Protein AF-A0A960T506-F1 (afdb_monomer_lite)

Sequence (47 aa):
ANDLQNSLDKRVIEPDAKLSAVFGGTEPIKMFEMTKRVSAHIGKAGE

pLDDT: mean 89.48, std 10.79, range [46.41, 96.06]

Radius of gyration: 11.86 Å; chains: 1; bounding box: 29×20×31 Å

Secondary structure (DSSP, 8-state):
----B-SS-TTEE---HHHHHHHTSSS-EEGGGHHHHHHTTS--S--

Foldseek 3Di:
DPPQQDPVHSQKGQDDPVVQVQQVHRDIDGVVCVCVSNVVVDPPPDD

Structure (mmCIF, N/CA/C/O backbone):
data_AF-A0A960T506-F1
#
_entry.id   AF-A0A960T506-F1
#
loop_
_atom_site.group_PDB
_atom_site.id
_atom_site.type_symbol
_atom_site.label_atom_id
_atom_site.label_alt_id
_atom_site.label_comp_id
_atom_site.label_asym_id
_atom_site.label_entity_id
_atom_site.label_seq_id
_atom_site.pdbx_PDB_ins_code
_atom_site.Cartn_x
_atom_site.Cartn_y
_atom_site.Cartn_z
_atom_site.occupancy
_atom_site.B_iso_or_equiv
_atom_site.auth_seq_id
_atom_site.auth_comp_id
_atom_site.auth_asym_id
_atom_site.auth_atom_id
_atom_site.pdbx_PDB_model_num
ATOM 1 N N . ALA A 1 1 ? 2.524 -13.138 -3.917 1.00 64.69 1 ALA A N 1
ATOM 2 C CA . ALA A 1 1 ? 1.272 -12.657 -3.290 1.00 64.69 1 ALA A CA 1
ATOM 3 C C . A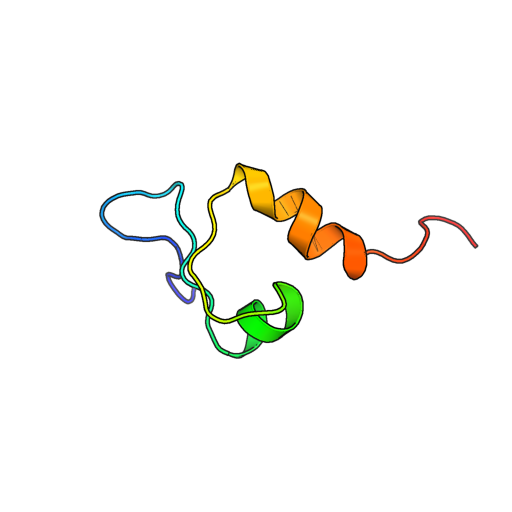LA A 1 1 ? 1.135 -11.204 -3.699 1.00 64.69 1 ALA A C 1
ATOM 5 O O . ALA A 1 1 ? 1.835 -10.392 -3.121 1.00 64.69 1 ALA A O 1
ATOM 6 N N . ASN A 1 2 ? 0.342 -10.931 -4.741 1.00 90.19 2 ASN A N 1
ATOM 7 C CA . ASN A 1 2 ? 0.096 -9.667 -5.467 1.00 90.19 2 ASN A CA 1
ATOM 8 C C . ASN A 1 2 ? 1.285 -8.760 -5.857 1.00 90.19 2 ASN A C 1
ATOM 10 O O . ASN A 1 2 ? 1.107 -7.940 -6.744 1.00 90.19 2 ASN A O 1
ATOM 14 N N . ASP A 1 3 ? 2.468 -8.898 -5.258 1.00 94.06 3 ASP A N 1
ATOM 15 C CA . ASP A 1 3 ? 3.736 -8.302 -5.692 1.00 94.06 3 ASP A CA 1
ATOM 16 C C . ASP A 1 3 ? 3.661 -6.771 -5.875 1.00 94.06 3 ASP A C 1
ATOM 18 O O . ASP A 1 3 ? 4.344 -6.177 -6.699 1.00 94.06 3 ASP A O 1
ATOM 22 N N . LEU A 1 4 ? 2.851 -6.134 -5.020 1.00 94.50 4 LEU A N 1
ATOM 23 C CA . LEU A 1 4 ? 2.484 -4.711 -5.057 1.00 94.50 4 LEU A CA 1
ATOM 24 C C . LEU A 1 4 ? 3.564 -3.761 -4.517 1.00 94.50 4 LEU A C 1
ATOM 26 O O . LEU A 1 4 ? 3.310 -2.576 -4.342 1.00 94.50 4 LEU A O 1
ATOM 30 N N . GLN A 1 5 ? 4.756 -4.253 -4.184 1.00 95.19 5 GLN A N 1
ATOM 31 C CA . GLN A 1 5 ? 5.888 -3.377 -3.878 1.00 95.19 5 GLN A CA 1
ATOM 32 C C . GLN A 1 5 ? 6.704 -3.177 -5.141 1.00 95.19 5 GLN A C 1
ATOM 34 O O . GLN A 1 5 ? 7.135 -4.159 -5.754 1.00 95.19 5 GLN A O 1
ATOM 39 N N . ASN A 1 6 ? 7.000 -1.920 -5.461 1.00 94.94 6 ASN A N 1
ATOM 40 C CA . ASN A 1 6 ? 7.750 -1.588 -6.658 1.00 94.94 6 ASN A CA 1
ATOM 41 C C . ASN A 1 6 ? 9.079 -2.374 -6.707 1.00 94.94 6 ASN A C 1
ATOM 43 O O . ASN A 1 6 ? 9.734 -2.653 -5.694 1.00 94.94 6 ASN A O 1
ATOM 47 N N . SER A 1 7 ? 9.457 -2.818 -7.903 1.00 94.88 7 SER A N 1
ATOM 48 C CA . SER A 1 7 ? 10.625 -3.688 -8.085 1.00 94.88 7 SER A CA 1
ATOM 49 C C . SER A 1 7 ? 11.962 -2.972 -7.896 1.00 94.88 7 SER A C 1
ATOM 51 O O . SER A 1 7 ? 12.929 -3.611 -7.490 1.00 94.88 7 SER A O 1
ATOM 53 N N . LEU A 1 8 ? 12.001 -1.661 -8.142 1.00 95.06 8 LEU A N 1
ATOM 54 C CA . LEU A 1 8 ? 13.197 -0.821 -8.062 1.00 95.06 8 LEU A CA 1
ATOM 55 C C . LEU A 1 8 ? 13.322 -0.132 -6.699 1.00 95.06 8 LEU A C 1
ATOM 57 O O . LEU A 1 8 ? 14.422 -0.030 -6.163 1.00 95.06 8 LEU A O 1
ATOM 61 N N . ASP A 1 9 ? 12.198 0.298 -6.121 1.00 95.75 9 ASP A N 1
ATOM 62 C CA . ASP A 1 9 ? 12.146 0.893 -4.785 1.00 95.75 9 ASP A CA 1
ATOM 63 C C . ASP A 1 9 ? 11.080 0.214 -3.920 1.00 95.75 9 ASP A C 1
ATOM 65 O O . ASP A 1 9 ? 9.901 0.560 -3.946 1.00 95.75 9 ASP A O 1
ATOM 69 N N . LYS A 1 10 ? 11.517 -0.723 -3.074 1.00 93.38 10 LYS A N 1
ATOM 70 C CA . LYS A 1 10 ? 10.647 -1.475 -2.152 1.00 93.38 10 LYS A CA 1
ATOM 71 C C . LYS A 1 10 ? 9.949 -0.610 -1.094 1.00 93.38 10 LYS A C 1
ATOM 73 O O . LYS A 1 10 ? 9.117 -1.116 -0.346 1.00 93.38 10 LYS A O 1
ATOM 78 N N . ARG A 1 11 ? 10.269 0.685 -1.004 1.00 95.75 11 ARG A N 1
ATOM 79 C CA . ARG A 1 11 ? 9.577 1.644 -0.127 1.00 95.75 11 ARG A CA 1
ATOM 80 C C . ARG A 1 11 ? 8.320 2.219 -0.772 1.00 95.75 11 ARG A C 1
ATOM 82 O O . ARG A 1 11 ? 7.561 2.890 -0.072 1.00 95.75 11 ARG A O 1
ATOM 89 N N . VAL A 1 12 ? 8.122 1.987 -2.069 1.00 96.06 12 VAL A N 1
ATOM 90 C CA . VAL A 1 12 ? 6.941 2.394 -2.829 1.00 96.06 12 VAL A CA 1
ATOM 91 C C . VAL A 1 12 ? 6.006 1.200 -2.995 1.00 96.06 12 VAL A C 1
ATOM 93 O O . VAL A 1 12 ? 6.427 0.101 -3.360 1.00 96.06 12 VAL A O 1
ATOM 96 N N . ILE A 1 13 ? 4.727 1.432 -2.722 1.00 95.75 13 ILE A N 1
ATOM 97 C CA . ILE A 1 13 ? 3.653 0.451 -2.851 1.00 95.75 13 ILE A CA 1
ATOM 98 C C . ILE A 1 13 ? 2.747 0.898 -3.996 1.00 95.75 13 ILE A C 1
ATOM 100 O O . ILE A 1 13 ? 2.269 2.029 -3.992 1.00 95.75 13 ILE A O 1
ATOM 104 N N . GLU A 1 14 ? 2.516 0.007 -4.952 1.00 95.94 14 GLU A N 1
ATOM 105 C CA . GLU A 1 14 ? 1.668 0.177 -6.132 1.00 95.94 14 GLU A CA 1
ATOM 106 C C . GLU A 1 14 ? 0.342 -0.557 -5.880 1.00 95.94 14 GLU A C 1
ATOM 108 O O . GLU A 1 14 ? 0.285 -1.781 -6.006 1.00 95.94 14 GLU A O 1
ATOM 113 N N . PRO A 1 15 ? -0.720 0.138 -5.434 1.00 95.69 15 PRO A N 1
ATOM 114 C CA . PRO A 1 15 ? -1.935 -0.530 -4.988 1.00 95.69 15 PRO A CA 1
ATOM 115 C C . PRO A 1 15 ? -2.739 -1.124 -6.151 1.00 95.69 15 PRO A C 1
ATOM 117 O O . PRO A 1 15 ? -2.967 -0.472 -7.168 1.00 95.69 15 PRO A O 1
ATOM 120 N N . ASP A 1 16 ? -3.226 -2.352 -5.963 1.00 95.62 16 ASP A N 1
ATOM 121 C CA . ASP A 1 16 ? -4.260 -2.935 -6.820 1.00 95.62 16 ASP A CA 1
ATOM 122 C C . ASP A 1 16 ? -5.644 -2.352 -6.495 1.00 95.62 16 ASP A C 1
ATOM 124 O O . ASP A 1 16 ? -5.817 -1.623 -5.520 1.00 95.62 16 ASP A O 1
ATOM 128 N N . ALA A 1 17 ? -6.670 -2.716 -7.269 1.00 95.44 17 ALA A N 1
ATOM 129 C CA . ALA A 1 17 ? -8.025 -2.191 -7.080 1.00 95.44 17 ALA A CA 1
ATOM 130 C C . ALA A 1 17 ? -8.566 -2.352 -5.643 1.00 95.44 17 ALA A C 1
ATOM 132 O O . ALA A 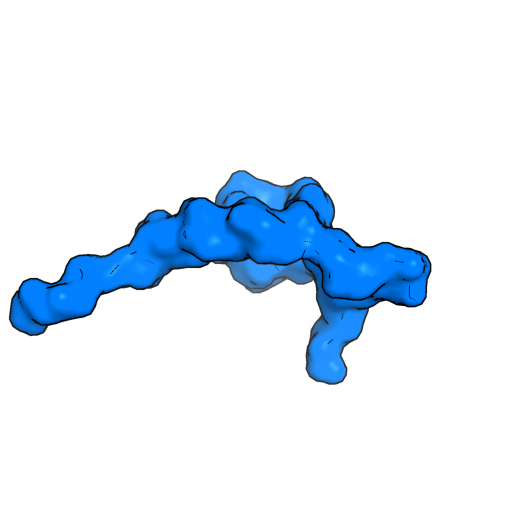1 17 ? -9.318 -1.502 -5.166 1.00 95.44 17 ALA A O 1
ATOM 133 N N . LYS A 1 18 ? -8.182 -3.424 -4.936 1.00 94.25 18 LYS A N 1
ATOM 134 C CA . LYS A 1 18 ? -8.623 -3.666 -3.556 1.00 94.25 18 LYS A CA 1
ATOM 135 C C . LYS A 1 18 ? -7.883 -2.754 -2.587 1.00 94.25 18 LYS A C 1
ATOM 137 O O . LYS A 1 18 ? -8.508 -2.144 -1.723 1.00 94.25 18 LYS A O 1
ATOM 142 N N . LEU A 1 19 ? -6.566 -2.644 -2.733 1.00 94.19 19 LEU A N 1
ATOM 143 C CA . LEU A 1 19 ? -5.741 -1.812 -1.869 1.00 94.19 19 LEU A CA 1
ATOM 144 C C . LEU A 1 19 ? -5.983 -0.319 -2.120 1.00 94.19 19 LEU A C 1
ATOM 146 O O . LEU A 1 19 ? -5.988 0.464 -1.175 1.00 94.19 19 LEU A O 1
ATOM 150 N N . SER A 1 20 ? -6.288 0.071 -3.359 1.00 94.31 20 SER A N 1
ATOM 151 C CA . SER A 1 20 ? -6.663 1.441 -3.712 1.00 94.31 20 SER A CA 1
ATOM 152 C C . SER A 1 20 ? -7.921 1.908 -2.989 1.00 94.31 20 SER A C 1
ATOM 154 O O . SER A 1 20 ? -7.991 3.065 -2.579 1.00 94.31 20 SER A O 1
ATOM 156 N N . ALA A 1 21 ? -8.892 1.013 -2.774 1.00 94.31 21 ALA A N 1
ATOM 157 C CA . ALA A 1 21 ? -10.096 1.328 -2.008 1.00 94.31 21 ALA A CA 1
ATOM 158 C C . ALA A 1 21 ? -9.787 1.634 -0.530 1.00 94.31 21 ALA A C 1
ATOM 160 O O . ALA A 1 21 ? -10.461 2.463 0.075 1.00 94.31 21 ALA A O 1
ATOM 161 N N . VAL A 1 22 ? -8.747 1.008 0.032 1.00 92.75 22 VAL A N 1
ATOM 162 C CA . VAL A 1 22 ? -8.266 1.260 1.403 1.00 92.75 22 VAL A CA 1
ATOM 163 C C . VAL A 1 22 ? -7.353 2.491 1.460 1.00 92.75 22 VAL A C 1
ATOM 165 O O . VAL A 1 22 ? -7.334 3.213 2.446 1.00 92.75 22 VAL A O 1
ATOM 168 N N . PHE A 1 23 ? -6.572 2.767 0.414 1.00 93.19 23 PHE A N 1
ATOM 169 C CA . PHE A 1 23 ? -5.681 3.935 0.389 1.00 93.19 23 PHE A CA 1
ATOM 170 C C . PHE A 1 23 ? -6.351 5.232 -0.068 1.00 93.19 23 PHE A C 1
ATOM 172 O O . PHE A 1 23 ? -5.713 6.289 -0.009 1.00 93.19 23 PHE A O 1
ATOM 179 N N . GLY A 1 24 ? -7.609 5.155 -0.511 1.00 91.69 24 GLY A N 1
ATOM 180 C CA . GLY A 1 24 ? -8.367 6.286 -1.039 1.00 91.69 24 GLY A CA 1
ATOM 181 C C . GLY A 1 24 ? -7.890 6.754 -2.417 1.00 91.69 24 GLY A C 1
ATOM 182 O O . GLY A 1 24 ? -8.112 7.909 -2.768 1.00 91.69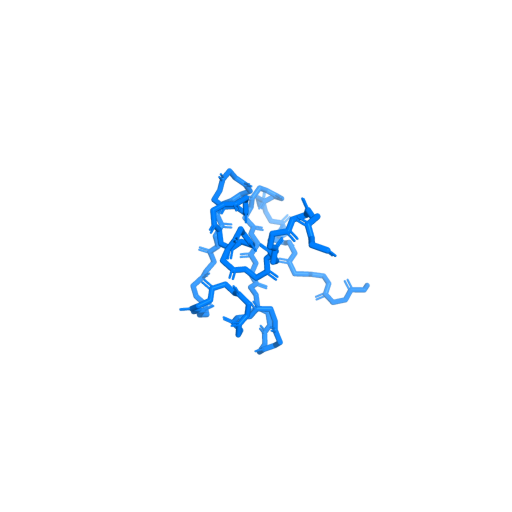 24 GLY A O 1
ATOM 183 N N . GLY A 1 25 ? -7.209 5.894 -3.182 1.00 92.25 25 GLY A N 1
ATOM 184 C CA . GLY A 1 25 ? -6.667 6.237 -4.497 1.00 92.25 25 GLY A CA 1
ATOM 185 C C . GLY A 1 25 ? -5.774 5.154 -5.104 1.00 92.25 25 GLY A C 1
ATOM 186 O O . GLY A 1 25 ? -5.322 4.235 -4.4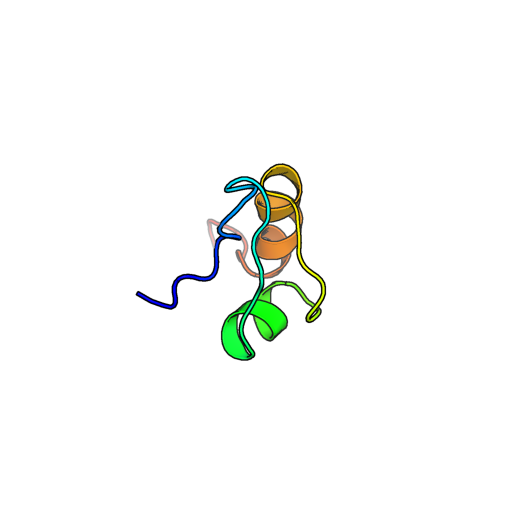22 1.00 92.25 25 GLY A O 1
ATOM 187 N N . THR A 1 26 ? -5.518 5.272 -6.407 1.00 93.94 26 THR A N 1
ATOM 188 C CA . THR A 1 26 ? -4.660 4.358 -7.189 1.00 93.94 26 THR A CA 1
ATOM 189 C C . THR A 1 26 ? -3.206 4.812 -7.265 1.00 93.94 26 THR A C 1
ATOM 191 O O . THR A 1 26 ? -2.378 4.141 -7.873 1.00 93.94 26 THR A O 1
ATOM 194 N N . GLU A 1 27 ? -2.889 5.972 -6.693 1.00 95.19 27 GLU A N 1
ATOM 195 C CA . GLU A 1 27 ? -1.538 6.515 -6.725 1.00 95.19 27 GLU A CA 1
ATOM 196 C C . GLU A 1 27 ? -0.589 5.668 -5.865 1.00 95.19 27 GLU A C 1
ATOM 198 O O . GLU A 1 27 ? -0.959 5.285 -4.747 1.00 95.19 27 GLU A O 1
ATOM 203 N N . PRO A 1 28 ? 0.637 5.391 -6.348 1.00 95.31 28 PRO A N 1
ATOM 204 C CA . PRO A 1 28 ? 1.654 4.749 -5.537 1.00 95.31 28 PRO A CA 1
ATOM 205 C C . PRO A 1 28 ? 1.953 5.575 -4.289 1.00 95.31 28 PRO A C 1
ATOM 207 O O . PRO A 1 28 ? 2.082 6.798 -4.355 1.00 95.31 28 PRO A O 1
ATOM 210 N N . ILE A 1 29 ? 2.100 4.906 -3.150 1.00 95.00 29 ILE A N 1
ATOM 211 C CA . ILE A 1 29 ? 2.393 5.570 -1.877 1.00 95.00 29 ILE A CA 1
ATOM 212 C C . ILE A 1 29 ? 3.734 5.124 -1.327 1.00 95.00 29 ILE A C 1
ATOM 214 O O . ILE A 1 29 ? 4.185 4.003 -1.577 1.00 95.00 29 ILE A O 1
ATOM 218 N N . LYS A 1 30 ? 4.365 5.980 -0.524 1.00 96.06 30 LYS A N 1
ATOM 219 C CA . LYS A 1 30 ? 5.552 5.581 0.232 1.00 96.06 30 LYS A CA 1
ATOM 220 C C . LYS A 1 30 ? 5.155 4.904 1.540 1.00 96.06 30 LYS A C 1
ATOM 222 O O . LYS A 1 30 ? 4.138 5.229 2.148 1.00 96.06 30 LYS A O 1
ATOM 227 N N . MET A 1 31 ? 6.007 4.008 2.037 1.00 90.25 31 MET A N 1
ATOM 228 C CA . MET A 1 31 ? 5.742 3.228 3.255 1.00 90.25 31 MET A CA 1
ATOM 229 C C . MET A 1 31 ? 5.427 4.085 4.496 1.00 90.25 31 MET A C 1
ATOM 231 O O . MET A 1 31 ? 4.695 3.643 5.372 1.00 90.25 31 MET A O 1
ATOM 235 N N . PHE A 1 32 ? 5.943 5.317 4.580 1.00 90.88 32 PHE A N 1
ATOM 236 C CA . PHE A 1 32 ? 5.669 6.217 5.708 1.00 90.88 32 PHE A CA 1
ATOM 237 C C . PHE A 1 32 ? 4.254 6.815 5.678 1.00 90.88 32 PHE A C 1
ATOM 239 O O . PHE A 1 32 ? 3.767 7.297 6.696 1.00 90.88 32 PHE A O 1
ATOM 246 N N . GLU A 1 33 ? 3.578 6.780 4.529 1.00 92.69 33 GLU A N 1
ATOM 247 C CA . GLU A 1 33 ? 2.186 7.211 4.391 1.00 92.69 33 GLU A CA 1
ATOM 248 C C . GLU A 1 33 ? 1.202 6.098 4.767 1.00 92.69 33 GLU A C 1
ATOM 250 O O . GLU A 1 33 ? 0.037 6.393 5.034 1.00 92.69 33 GLU A O 1
ATOM 255 N N . MET A 1 34 ? 1.659 4.839 4.836 1.00 91.62 34 MET A N 1
ATOM 256 C CA . MET A 1 34 ? 0.823 3.661 5.107 1.00 91.62 34 MET A CA 1
ATOM 257 C C . MET A 1 34 ? -0.049 3.837 6.342 1.00 91.62 34 MET A C 1
ATOM 259 O O . MET A 1 34 ? -1.261 3.664 6.267 1.00 91.62 34 MET A O 1
ATOM 263 N N . THR A 1 35 ? 0.548 4.233 7.468 1.00 91.00 3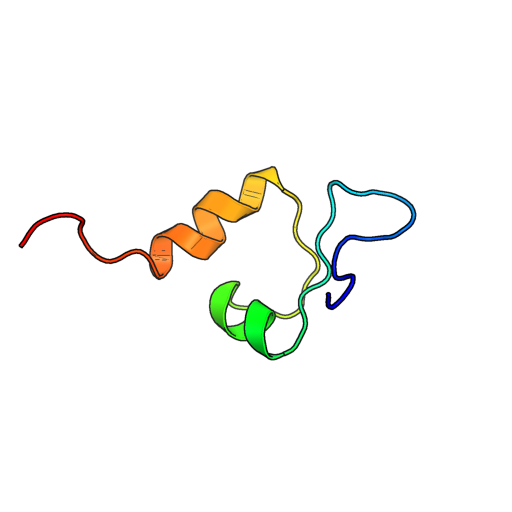5 THR A N 1
ATOM 264 C CA . THR A 1 35 ? -0.176 4.400 8.734 1.00 91.00 35 THR A CA 1
ATOM 265 C C . THR A 1 35 ? -1.318 5.399 8.596 1.00 91.00 35 THR A C 1
ATOM 267 O O . THR A 1 35 ? -2.410 5.136 9.082 1.00 91.00 35 THR A O 1
ATOM 270 N N . LYS A 1 36 ? -1.099 6.506 7.875 1.00 90.56 36 LYS A N 1
ATOM 271 C CA . LYS A 1 36 ? -2.119 7.535 7.639 1.00 90.56 36 LYS A CA 1
ATOM 272 C C . LYS A 1 36 ? -3.241 7.033 6.730 1.00 90.56 36 LYS A C 1
ATOM 274 O O . LYS A 1 36 ? -4.403 7.350 6.965 1.00 90.56 36 LYS A O 1
ATOM 279 N N . ARG A 1 37 ? -2.902 6.283 5.676 1.00 91.38 37 ARG A N 1
ATOM 280 C CA . ARG A 1 37 ? -3.901 5.736 4.746 1.00 91.38 37 ARG A CA 1
ATOM 281 C C . ARG A 1 37 ? -4.755 4.665 5.425 1.00 91.38 37 ARG A C 1
ATOM 283 O O . ARG A 1 37 ? -5.966 4.659 5.268 1.00 91.38 37 ARG A O 1
ATOM 290 N N . VAL A 1 38 ? -4.140 3.810 6.242 1.00 91.31 38 VAL A N 1
ATOM 291 C CA . VAL A 1 38 ? -4.830 2.707 6.925 1.00 91.31 38 VAL A CA 1
ATOM 292 C C . VAL A 1 38 ? -5.575 3.173 8.183 1.00 91.31 38 VAL A C 1
ATOM 294 O O . VAL A 1 38 ? -6.615 2.605 8.504 1.00 91.31 38 VAL A O 1
ATOM 297 N N . SER A 1 39 ? -5.123 4.228 8.876 1.00 90.44 39 SER A N 1
ATOM 298 C CA . SER A 1 39 ? -5.756 4.694 10.123 1.00 90.44 39 SER A CA 1
ATOM 299 C C . SER A 1 39 ? -7.226 5.084 9.971 1.00 90.44 39 SER A C 1
ATOM 301 O O . SER A 1 39 ? -7.969 4.986 10.937 1.00 90.44 39 SER A O 1
ATOM 303 N N . ALA A 1 40 ? -7.666 5.487 8.774 1.00 86.88 40 ALA A N 1
ATOM 304 C CA . ALA A 1 40 ? -9.075 5.781 8.500 1.00 86.88 40 ALA A CA 1
ATOM 305 C C . ALA A 1 40 ? -9.987 4.537 8.563 1.00 86.88 40 ALA A C 1
ATOM 307 O O . ALA A 1 40 ? -11.198 4.670 8.718 1.00 86.88 40 ALA A O 1
ATOM 308 N N . HIS A 1 41 ? -9.412 3.337 8.450 1.00 89.00 41 HIS A N 1
ATOM 309 C CA . HIS A 1 41 ? -10.128 2.059 8.412 1.00 89.00 41 HIS A CA 1
ATOM 310 C C . HIS A 1 41 ? -9.975 1.244 9.698 1.00 89.00 41 HIS A C 1
ATOM 312 O O . HIS A 1 41 ? -10.661 0.239 9.879 1.00 89.00 41 HIS A O 1
ATOM 318 N N . ILE A 1 42 ? -9.082 1.664 10.594 1.00 87.38 42 ILE A N 1
ATOM 319 C CA . ILE A 1 42 ? -8.936 1.066 11.915 1.00 87.38 42 ILE A CA 1
ATOM 320 C C . ILE A 1 42 ? -9.949 1.778 12.816 1.00 87.38 42 ILE A C 1
ATOM 322 O O . ILE A 1 42 ? -9.732 2.915 13.229 1.00 87.38 42 ILE A O 1
ATOM 326 N N . GLY A 1 43 ? -11.091 1.129 13.070 1.00 81.12 43 GLY A N 1
ATOM 327 C CA . GLY A 1 43 ? -12.082 1.613 14.038 1.00 81.12 43 GLY A CA 1
ATOM 328 C C . GLY A 1 43 ? -11.466 1.817 15.427 1.00 81.12 43 GLY A C 1
ATOM 329 O O . GLY A 1 43 ? -10.371 1.321 15.702 1.00 81.12 43 GLY A O 1
ATOM 330 N N . LYS A 1 44 ? -12.152 2.550 16.316 1.00 67.75 44 LYS A N 1
ATOM 331 C CA . LYS A 1 44 ? -11.694 2.720 17.704 1.00 67.75 44 LYS A CA 1
ATOM 332 C C . LYS A 1 44 ? -11.395 1.346 18.308 1.00 67.75 44 LYS A C 1
ATOM 334 O O . LYS A 1 44 ? -12.281 0.504 18.412 1.00 67.75 44 LYS A O 1
ATOM 339 N N . ALA A 1 45 ? -10.144 1.122 18.698 1.00 60.91 45 ALA A N 1
ATOM 340 C CA . ALA A 1 45 ? -9.798 -0.026 19.514 1.00 60.91 45 ALA A CA 1
ATOM 341 C C . ALA A 1 45 ? -10.419 0.191 20.903 1.00 60.91 45 ALA A C 1
ATOM 343 O O . ALA A 1 45 ? -9.889 0.968 21.695 1.00 60.91 45 ALA A O 1
ATOM 344 N N . GLY A 1 46 ? -11.558 -0.456 21.158 1.00 60.88 46 GLY A N 1
ATOM 345 C CA . GLY A 1 46 ? -12.252 -0.444 22.4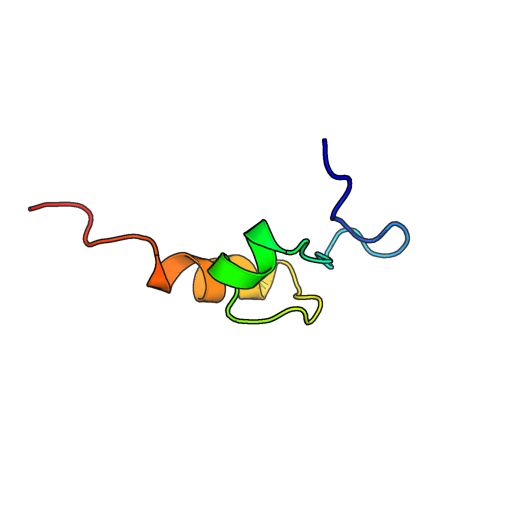46 1.00 60.88 46 GLY A CA 1
ATOM 346 C C . GLY A 1 46 ? -13.541 0.377 22.456 1.00 60.88 46 GLY A C 1
ATOM 347 O O . GLY A 1 46 ? -13.548 1.508 22.936 1.00 60.88 46 GLY A O 1
ATOM 348 N N . GLU A 1 47 ? -14.623 -0.234 21.976 1.00 46.41 47 GLU A N 1
ATOM 349 C CA . GLU A 1 47 ? -15.949 -0.190 22.612 1.00 46.41 47 GLU A CA 1
ATOM 350 C C . GLU A 1 47 ? -16.365 -1.638 22.893 1.00 46.41 47 GLU A C 1
ATOM 352 O O . GLU A 1 47 ? -16.045 -2.503 22.041 1.00 46.41 47 GLU A O 1
#